Protein AF-A0A529HJ84-F1 (afdb_monomer_lite)

Secondary structure (DSSP, 8-state):
-HHHHHTTT----HHHHHHHHHHHHHHHHHHHHS-TTSBHHHHH-HHHHHH-GGGTT-BHHHHHHHHHHHHHHHHTT----SS-------------HHHHHHHHHHHHHHHHHHTT-

Foldseek 3Di:
DVVLCVVVVHDDDQLLVQVCVLLNSQLSNQLSPDDQAAQSCVRNNDVSCVVPVVSVRHGSVRSSVVSNCVVVVVVVPDDDDDDDDPPPPVPPPDPDVVVVVVVVVVVVVVVVVVVPD

Sequence (117 aa):
GEAYLRARGHQITAGRLYLCHFLGMEGAAQVLAAPGSTQLSAVLGSAVIQANPFLTGKTASYVMDWAERKMGQKVARVATDAGQQTTTTTEIRQTSPEFEKYKQALTALISSVQNTL

pLDDT: mean 80.77, std 20.07, range [38.94, 98.31]

Structure (mmCIF, N/CA/C/O backbone):
data_AF-A0A529HJ84-F1
#
_entry.id   AF-A0A529HJ84-F1
#
loop_
_atom_site.group_PDB
_atom_site.id
_atom_site.type_symbol
_atom_site.label_atom_id
_atom_site.label_alt_id
_atom_site.label_comp_id
_atom_site.label_asym_id
_atom_site.label_entity_id
_atom_site.label_seq_id
_atom_site.pdbx_PDB_ins_code
_atom_site.Cartn_x
_atom_site.Cartn_y
_atom_site.Cartn_z
_atom_site.occupancy
_atom_site.B_iso_or_equiv
_atom_site.auth_seq_id
_atom_site.auth_comp_id
_atom_site.auth_asym_id
_atom_site.auth_atom_id
_atom_site.pdbx_PDB_model_num
ATOM 1 N N . GLY A 1 1 ? 13.039 -2.177 3.001 1.00 87.69 1 GLY A N 1
ATOM 2 C CA . GLY A 1 1 ? 11.977 -1.334 2.422 1.00 87.69 1 GLY A CA 1
ATOM 3 C C . GLY A 1 1 ? 12.484 -0.516 1.254 1.00 87.69 1 GLY A C 1
ATOM 4 O O . GLY A 1 1 ? 12.176 -0.842 0.119 1.00 87.69 1 GLY A O 1
ATOM 5 N N . GLU A 1 2 ? 13.303 0.504 1.506 1.00 95.38 2 GLU A N 1
ATOM 6 C CA . GLU A 1 2 ? 13.761 1.436 0.464 1.00 95.38 2 GLU A CA 1
ATOM 7 C C . GLU A 1 2 ? 14.441 0.764 -0.737 1.00 95.38 2 GLU A C 1
ATOM 9 O O . GLU A 1 2 ? 13.976 0.916 -1.863 1.00 95.38 2 GLU A O 1
ATOM 14 N N . ALA A 1 3 ? 15.498 -0.022 -0.502 1.00 95.88 3 ALA A N 1
ATOM 15 C CA . ALA A 1 3 ? 16.211 -0.721 -1.573 1.00 95.88 3 ALA A CA 1
ATOM 16 C C . ALA A 1 3 ? 15.280 -1.636 -2.392 1.00 95.88 3 ALA A C 1
ATOM 18 O O . ALA A 1 3 ? 15.379 -1.690 -3.613 1.00 95.88 3 ALA A O 1
ATOM 19 N N . TYR A 1 4 ? 14.326 -2.292 -1.723 1.00 96.50 4 TYR A N 1
ATOM 20 C CA . TYR A 1 4 ? 13.340 -3.178 -2.349 1.00 96.50 4 TYR A CA 1
ATOM 21 C C . TYR A 1 4 ? 12.405 -2.438 -3.311 1.00 96.50 4 TYR A C 1
ATOM 23 O O . TYR A 1 4 ? 12.123 -2.931 -4.403 1.00 96.50 4 TYR A O 1
ATOM 31 N N . LEU A 1 5 ? 11.921 -1.264 -2.901 1.00 96.00 5 LEU A N 1
ATOM 32 C CA . LEU A 1 5 ? 11.054 -0.426 -3.726 1.00 96.00 5 LEU A CA 1
ATOM 33 C C . LEU A 1 5 ? 11.835 0.229 -4.870 1.00 96.00 5 LEU A C 1
ATOM 35 O O . LEU A 1 5 ? 11.362 0.233 -6.006 1.00 96.00 5 LEU A O 1
ATOM 39 N N . ARG A 1 6 ? 13.051 0.718 -4.591 1.00 96.69 6 ARG A N 1
ATOM 40 C CA . ARG A 1 6 ? 13.915 1.347 -5.598 1.00 96.69 6 ARG A CA 1
ATOM 41 C C . ARG A 1 6 ? 14.295 0.356 -6.697 1.00 96.69 6 ARG A C 1
ATOM 43 O O . ARG A 1 6 ? 14.233 0.711 -7.868 1.00 96.69 6 ARG A O 1
ATOM 50 N N . ALA A 1 7 ? 14.607 -0.890 -6.338 1.00 96.31 7 ALA A N 1
ATOM 51 C CA . ALA A 1 7 ? 14.916 -1.950 -7.300 1.00 96.31 7 ALA A CA 1
ATOM 52 C C . ALA A 1 7 ? 13.755 -2.268 -8.264 1.00 96.31 7 ALA A C 1
ATOM 54 O O . ALA A 1 7 ? 13.986 -2.809 -9.338 1.00 96.31 7 ALA A O 1
ATOM 55 N N . ARG A 1 8 ? 12.515 -1.913 -7.905 1.00 95.81 8 ARG A N 1
ATOM 56 C CA . ARG A 1 8 ? 11.311 -2.081 -8.739 1.00 95.81 8 ARG A CA 1
ATOM 57 C C . ARG A 1 8 ? 10.898 -0.808 -9.478 1.00 95.81 8 ARG A C 1
ATOM 59 O O . ARG A 1 8 ? 9.813 -0.748 -10.043 1.00 95.81 8 ARG A O 1
ATOM 66 N N . GLY A 1 9 ? 11.738 0.227 -9.455 1.00 95.62 9 GLY A N 1
ATOM 67 C CA . GLY A 1 9 ? 11.466 1.493 -10.136 1.00 95.62 9 GLY A CA 1
ATOM 68 C C . GLY A 1 9 ? 10.428 2.372 -9.437 1.00 95.62 9 GLY A C 1
ATOM 69 O O . GLY A 1 9 ? 9.990 3.376 -10.000 1.00 95.62 9 GLY A O 1
ATOM 70 N N . HIS A 1 10 ? 10.031 2.050 -8.204 1.00 95.62 10 HIS A N 1
ATOM 71 C CA . HIS A 1 10 ? 9.152 2.932 -7.449 1.00 95.62 10 HIS A CA 1
ATOM 72 C C . HIS A 1 10 ? 9.950 4.122 -6.908 1.00 95.62 10 HIS A C 1
ATOM 74 O O . HIS A 1 10 ? 10.990 3.955 -6.270 1.00 95.62 10 HIS A O 1
ATOM 80 N N . GLN A 1 11 ? 9.429 5.337 -7.110 1.00 94.50 11 GLN A N 1
ATOM 81 C CA . GLN A 1 11 ? 9.953 6.527 -6.433 1.00 94.50 11 GLN A CA 1
ATOM 82 C C . GLN A 1 11 ? 9.922 6.313 -4.919 1.00 94.50 11 GLN A C 1
ATOM 84 O O . GLN A 1 11 ? 8.959 5.746 -4.396 1.00 94.50 11 GLN A O 1
ATOM 89 N N . ILE A 1 12 ? 10.957 6.783 -4.232 1.00 95.44 12 ILE A N 1
ATOM 90 C CA . ILE A 1 12 ? 11.066 6.691 -2.781 1.00 95.44 12 ILE A CA 1
ATOM 91 C C . ILE A 1 12 ? 10.576 7.999 -2.175 1.00 95.44 12 ILE A C 1
ATOM 93 O O . ILE A 1 12 ? 11.178 9.049 -2.370 1.00 95.44 12 ILE A O 1
ATOM 97 N N . THR A 1 13 ? 9.491 7.908 -1.418 1.00 96.00 13 THR A N 1
ATOM 98 C CA . THR A 1 13 ? 8.938 8.996 -0.608 1.00 96.00 13 THR A CA 1
ATOM 99 C C . THR A 1 13 ? 8.791 8.508 0.828 1.00 96.00 13 THR A C 1
ATOM 101 O O . THR A 1 13 ? 8.730 7.300 1.084 1.00 96.00 13 THR A O 1
ATOM 104 N N . ALA A 1 14 ? 8.686 9.433 1.782 1.00 95.50 14 ALA A N 1
ATOM 105 C CA . ALA A 1 14 ? 8.414 9.066 3.169 1.00 95.50 14 ALA A CA 1
ATOM 106 C C . ALA A 1 14 ? 7.101 8.269 3.289 1.00 95.50 14 ALA A C 1
ATOM 108 O O . ALA A 1 14 ? 7.063 7.266 4.004 1.00 95.50 14 ALA A O 1
ATOM 109 N N . GLY A 1 15 ? 6.055 8.653 2.543 1.00 96.94 15 GLY A N 1
ATOM 110 C CA . GLY A 1 15 ? 4.784 7.930 2.503 1.00 96.94 15 GLY A CA 1
ATOM 111 C C . GLY A 1 15 ? 4.919 6.510 1.963 1.00 96.94 15 GLY A C 1
ATOM 112 O O . GLY A 1 15 ? 4.389 5.578 2.559 1.00 96.94 15 GLY A O 1
ATOM 113 N N . ARG A 1 16 ? 5.695 6.291 0.899 1.00 96.69 16 ARG A N 1
ATOM 114 C CA . ARG A 1 16 ? 5.914 4.944 0.340 1.00 96.69 16 ARG A CA 1
ATOM 115 C C . ARG A 1 16 ? 6.759 4.055 1.241 1.00 96.69 16 ARG A C 1
ATOM 117 O O . ARG A 1 16 ? 6.503 2.855 1.331 1.00 96.69 16 ARG A O 1
ATOM 124 N N . LEU A 1 17 ? 7.727 4.628 1.953 1.00 97.12 17 LEU A N 1
ATOM 125 C CA . LEU A 1 17 ? 8.460 3.900 2.989 1.00 97.12 17 LEU A CA 1
ATOM 126 C C . LEU A 1 17 ? 7.542 3.522 4.156 1.00 97.12 17 LEU A C 1
ATOM 128 O O . LEU A 1 17 ? 7.610 2.391 4.637 1.00 97.12 17 LEU A O 1
ATOM 132 N N . TYR A 1 18 ? 6.639 4.420 4.556 1.00 97.31 18 TYR A N 1
ATOM 133 C CA . TYR A 1 18 ? 5.613 4.125 5.555 1.00 97.31 18 TYR A CA 1
ATOM 134 C C . TYR A 1 18 ? 4.651 3.031 5.080 1.00 97.31 18 TYR A C 1
ATOM 136 O O . TYR A 1 18 ? 4.379 2.090 5.821 1.00 97.31 18 TYR A O 1
ATOM 144 N N . LEU A 1 19 ? 4.205 3.094 3.824 1.00 97.00 19 LEU A N 1
ATOM 145 C CA . LEU A 1 19 ? 3.363 2.069 3.213 1.00 97.00 19 LEU A CA 1
ATOM 146 C C . LEU A 1 19 ? 4.059 0.700 3.216 1.00 97.00 19 LEU A C 1
ATOM 148 O O . LEU A 1 19 ? 3.443 -0.297 3.575 1.00 97.00 19 LEU A O 1
ATOM 152 N N . CYS A 1 20 ? 5.352 0.659 2.886 1.00 97.25 20 CYS A N 1
ATOM 153 C CA . CYS A 1 20 ? 6.180 -0.547 2.949 1.00 97.25 20 CYS A CA 1
ATOM 154 C C . CYS A 1 20 ? 6.368 -1.082 4.368 1.00 97.25 20 CYS A C 1
ATOM 156 O O . CYS A 1 20 ? 6.475 -2.293 4.550 1.00 97.25 20 CYS A O 1
ATOM 158 N N . HIS A 1 21 ? 6.433 -0.212 5.371 1.00 96.38 21 HIS A N 1
ATOM 159 C CA . HIS A 1 21 ? 6.480 -0.645 6.762 1.00 96.38 21 HIS A CA 1
ATOM 160 C C . HIS A 1 21 ? 5.136 -1.235 7.204 1.00 96.38 21 HIS A C 1
ATOM 162 O O . HIS A 1 21 ? 5.105 -2.250 7.889 1.00 96.38 21 HIS A O 1
ATOM 168 N N . PHE A 1 22 ? 4.036 -0.621 6.766 1.00 96.31 22 PHE A N 1
ATOM 169 C CA . PHE A 1 22 ? 2.683 -0.993 7.160 1.00 96.31 22 PHE A CA 1
ATOM 170 C C . PHE A 1 22 ? 2.179 -2.277 6.478 1.00 96.31 22 PHE A C 1
ATOM 172 O O . PHE A 1 22 ? 1.685 -3.173 7.153 1.00 96.31 22 PHE A O 1
ATOM 179 N N . LEU A 1 23 ? 2.321 -2.386 5.153 1.00 96.12 23 LEU A N 1
ATOM 180 C CA . LEU A 1 23 ? 1.855 -3.537 4.360 1.00 96.12 23 LEU A CA 1
ATOM 181 C C . LEU A 1 23 ? 2.939 -4.600 4.129 1.00 96.12 23 LEU A C 1
ATOM 183 O O . LEU A 1 23 ? 2.695 -5.607 3.465 1.00 96.12 23 LEU A O 1
ATOM 187 N N . GLY A 1 24 ? 4.154 -4.360 4.618 1.00 95.88 24 GLY A N 1
ATOM 188 C CA . GLY A 1 24 ? 5.329 -5.121 4.218 1.00 95.88 24 GLY A CA 1
ATOM 189 C C . GLY A 1 24 ? 5.823 -4.754 2.814 1.00 95.88 24 GLY A C 1
ATOM 190 O O . GLY A 1 24 ? 5.217 -3.979 2.071 1.00 95.88 24 GLY A O 1
ATOM 191 N N . MET A 1 25 ? 6.975 -5.318 2.452 1.00 96.25 25 MET A N 1
ATOM 192 C CA . MET A 1 25 ? 7.647 -5.031 1.180 1.00 96.25 25 MET A CA 1
ATOM 193 C C . MET A 1 25 ? 6.797 -5.426 -0.030 1.00 96.25 25 MET A C 1
ATOM 195 O O . MET A 1 25 ? 6.633 -4.629 -0.951 1.00 96.25 25 MET A O 1
ATOM 199 N N . GLU A 1 26 ? 6.238 -6.635 -0.003 1.00 95.44 26 GLU A N 1
ATOM 200 C CA . GLU A 1 26 ? 5.457 -7.175 -1.114 1.00 95.44 26 GLU A CA 1
ATOM 201 C C . GLU A 1 26 ? 4.106 -6.470 -1.262 1.00 95.44 26 GLU A C 1
ATOM 203 O O . GLU A 1 26 ? 3.782 -5.999 -2.349 1.00 95.44 26 GLU A O 1
ATOM 208 N N . GLY A 1 27 ? 3.366 -6.287 -0.163 1.00 96.38 27 GLY A N 1
ATOM 209 C CA . GLY A 1 27 ? 2.079 -5.591 -0.196 1.00 96.38 27 GLY A CA 1
ATOM 210 C C . GLY A 1 27 ? 2.202 -4.147 -0.688 1.00 96.38 27 GLY A C 1
ATOM 211 O O . GLY A 1 27 ? 1.377 -3.682 -1.473 1.00 96.38 27 GLY A O 1
ATOM 212 N N . ALA A 1 28 ? 3.268 -3.437 -0.307 1.00 97.44 28 ALA A N 1
ATOM 213 C CA . ALA A 1 28 ? 3.512 -2.096 -0.829 1.00 97.44 28 ALA A CA 1
ATOM 214 C C . ALA A 1 28 ? 3.875 -2.093 -2.318 1.00 97.44 28 ALA A C 1
ATOM 216 O O . ALA A 1 28 ? 3.376 -1.239 -3.046 1.00 97.44 28 ALA A O 1
ATOM 217 N N . ALA A 1 29 ? 4.697 -3.035 -2.789 1.00 97.19 29 ALA A N 1
ATOM 218 C CA . ALA A 1 29 ? 5.015 -3.140 -4.213 1.00 97.19 29 ALA A CA 1
ATOM 219 C C . ALA A 1 29 ? 3.768 -3.467 -5.055 1.00 97.19 29 ALA A C 1
ATOM 221 O O . ALA A 1 29 ? 3.546 -2.828 -6.081 1.00 97.19 29 ALA A O 1
ATOM 222 N N . GLN A 1 30 ? 2.914 -4.384 -4.590 1.00 97.25 30 GLN A N 1
ATOM 223 C CA . GLN A 1 30 ? 1.653 -4.732 -5.257 1.00 97.25 30 GLN A CA 1
ATOM 224 C C . GLN A 1 30 ? 0.704 -3.536 -5.350 1.00 97.25 30 GLN A C 1
ATOM 226 O O . GLN A 1 30 ? 0.159 -3.260 -6.416 1.00 97.25 30 GLN A O 1
ATOM 231 N N . VAL A 1 31 ? 0.552 -2.778 -4.260 1.00 97.69 31 VAL A N 1
ATOM 232 C CA . VAL A 1 31 ? -0.250 -1.549 -4.265 1.00 97.69 31 VAL A CA 1
ATOM 233 C C . VAL A 1 31 ? 0.332 -0.525 -5.235 1.00 97.69 31 VAL A C 1
ATOM 235 O O . VAL A 1 31 ? -0.416 0.006 -6.047 1.00 97.69 31 VAL A O 1
ATOM 238 N N . LEU A 1 32 ? 1.646 -0.275 -5.195 1.00 97.56 32 LEU A N 1
ATOM 239 C CA . LEU A 1 32 ? 2.321 0.710 -6.054 1.00 97.56 32 LEU A CA 1
ATOM 240 C C . LEU A 1 32 ? 2.340 0.334 -7.542 1.00 97.56 32 LEU A C 1
ATOM 242 O O . LEU A 1 32 ? 2.484 1.226 -8.377 1.00 97.56 32 LEU A O 1
ATOM 246 N N . ALA A 1 33 ? 2.214 -0.950 -7.874 1.00 96.88 33 ALA A N 1
ATOM 247 C CA . ALA A 1 33 ? 2.126 -1.440 -9.248 1.00 96.88 33 ALA A CA 1
ATOM 248 C C . ALA A 1 33 ? 0.682 -1.503 -9.783 1.00 96.88 33 ALA A C 1
ATOM 250 O O . ALA A 1 33 ? 0.481 -1.556 -10.996 1.00 96.88 33 ALA A O 1
ATOM 251 N N . ALA A 1 34 ? -0.324 -1.512 -8.905 1.00 97.50 34 ALA A N 1
ATOM 252 C CA . ALA A 1 34 ? -1.723 -1.618 -9.300 1.00 97.50 34 ALA A CA 1
ATOM 253 C C . ALA A 1 34 ? -2.262 -0.304 -9.904 1.00 97.50 34 ALA A C 1
ATOM 255 O O . ALA A 1 34 ? -1.876 0.788 -9.471 1.00 97.50 34 ALA A O 1
ATOM 256 N N . PRO A 1 35 ? -3.230 -0.371 -10.842 1.00 97.56 35 PRO A N 1
ATOM 257 C CA . PRO A 1 35 ? -3.989 0.805 -11.253 1.00 97.56 35 PRO A CA 1
ATOM 258 C C . PRO A 1 35 ? -4.628 1.482 -10.038 1.00 97.56 35 PRO A C 1
ATOM 260 O O . PRO A 1 35 ? -5.220 0.805 -9.194 1.00 97.56 35 PRO A O 1
ATOM 263 N N . GLY A 1 36 ? -4.564 2.813 -9.961 1.00 96.25 36 GLY A N 1
ATOM 264 C CA . GLY A 1 36 ? -5.020 3.562 -8.784 1.00 96.25 36 GLY A CA 1
ATOM 265 C C . GLY A 1 36 ? -6.493 3.334 -8.417 1.00 96.25 36 GLY A C 1
ATOM 266 O O . GLY A 1 36 ? -6.840 3.383 -7.240 1.00 96.25 36 GLY A O 1
ATOM 267 N N . SER A 1 37 ? -7.347 3.026 -9.397 1.00 97.56 37 SER A N 1
ATOM 268 C CA . SER A 1 37 ? -8.769 2.705 -9.210 1.00 97.56 37 SER A CA 1
ATOM 269 C C . SER A 1 37 ? -9.035 1.289 -8.682 1.00 97.56 37 SER A C 1
ATOM 271 O O . SER A 1 37 ? -10.163 0.989 -8.297 1.00 97.56 37 SER A O 1
ATOM 273 N N . THR A 1 38 ? -8.024 0.417 -8.638 1.00 97.94 38 THR A N 1
ATOM 274 C CA . THR A 1 38 ? -8.178 -0.976 -8.200 1.00 97.94 38 THR A CA 1
ATOM 275 C C . THR A 1 38 ? -8.548 -1.037 -6.726 1.00 97.94 38 THR A C 1
ATOM 277 O O . THR A 1 38 ? -7.963 -0.341 -5.891 1.00 97.94 38 THR A O 1
ATOM 280 N N . GLN A 1 39 ? -9.502 -1.900 -6.389 1.00 97.69 39 GLN A N 1
ATOM 281 C CA . GLN A 1 39 ? -9.916 -2.123 -5.011 1.00 97.69 39 GLN A CA 1
ATOM 282 C C . GLN A 1 39 ? -8.807 -2.824 -4.214 1.00 97.69 39 GLN A C 1
ATOM 284 O O . GLN A 1 39 ? -8.266 -3.833 -4.662 1.00 97.69 39 GLN A O 1
ATOM 289 N N . LEU A 1 40 ? -8.505 -2.354 -3.000 1.00 97.06 40 LEU A N 1
ATOM 290 C CA . LEU A 1 40 ? -7.444 -2.954 -2.179 1.00 97.06 40 LEU A CA 1
ATOM 291 C C . LEU A 1 40 ? -7.698 -4.412 -1.816 1.00 97.06 40 LEU A C 1
ATOM 293 O O . LEU A 1 40 ? -6.743 -5.170 -1.697 1.00 97.06 40 LEU A O 1
ATOM 297 N N . SER A 1 41 ? -8.959 -4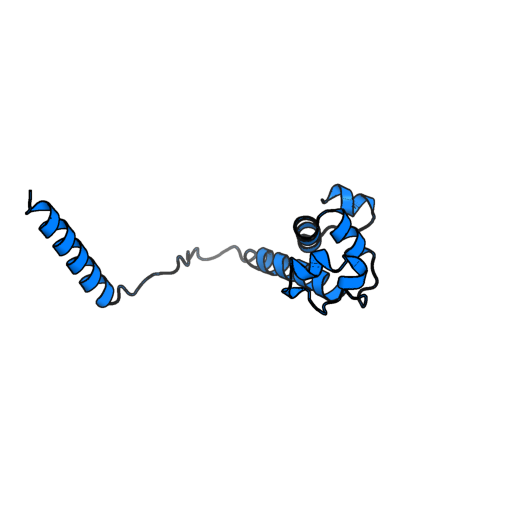.824 -1.682 1.00 96.31 41 SER A N 1
ATOM 298 C CA . SER A 1 41 ? -9.306 -6.231 -1.462 1.00 96.31 41 SER A CA 1
ATOM 299 C C . SER A 1 41 ?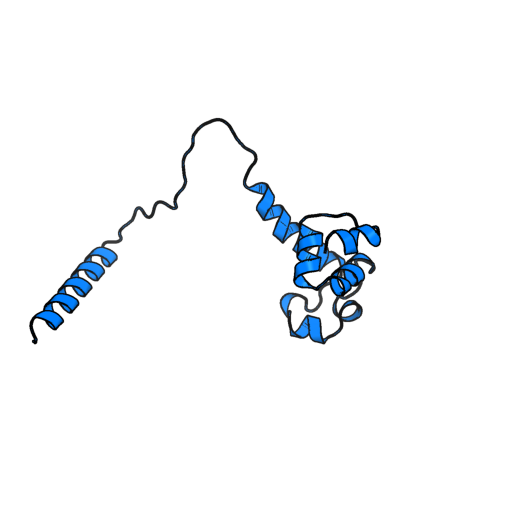 -8.857 -7.131 -2.614 1.00 96.31 41 SER A C 1
ATOM 301 O O . SER A 1 41 ? -8.481 -8.271 -2.365 1.00 96.31 41 SER A O 1
ATOM 303 N N . ALA A 1 42 ? -8.858 -6.622 -3.849 1.00 95.75 42 ALA A N 1
ATOM 304 C CA . ALA A 1 42 ? -8.390 -7.351 -5.024 1.00 95.75 42 ALA A CA 1
ATOM 305 C C . ALA A 1 42 ? -6.855 -7.388 -5.122 1.00 95.75 42 ALA A C 1
ATOM 307 O O . ALA A 1 42 ? -6.311 -8.316 -5.707 1.00 95.75 42 ALA A O 1
ATOM 308 N N . VAL A 1 43 ? -6.163 -6.402 -4.540 1.00 96.62 43 VAL A N 1
ATOM 309 C CA . VAL A 1 43 ? -4.691 -6.327 -4.547 1.00 96.62 43 VAL A CA 1
ATOM 310 C C . VAL A 1 43 ? -4.078 -7.141 -3.406 1.00 96.62 43 VAL A C 1
ATOM 312 O O . VAL A 1 43 ? -3.152 -7.906 -3.628 1.00 96.62 43 VAL A O 1
ATOM 315 N N . LEU A 1 44 ? -4.586 -6.973 -2.182 1.00 95.38 44 LEU A N 1
ATOM 316 C CA . LEU A 1 44 ? -3.967 -7.483 -0.949 1.00 95.38 44 LEU A CA 1
ATOM 317 C C . LEU A 1 44 ? -4.694 -8.698 -0.354 1.00 95.38 44 LEU A C 1
ATOM 319 O O . LEU A 1 44 ? -4.202 -9.321 0.586 1.00 95.38 44 LEU A O 1
ATOM 323 N N . GLY A 1 45 ? -5.881 -9.020 -0.869 1.00 93.75 45 GLY A N 1
ATOM 324 C CA . GLY A 1 45 ? -6.734 -10.078 -0.340 1.00 93.75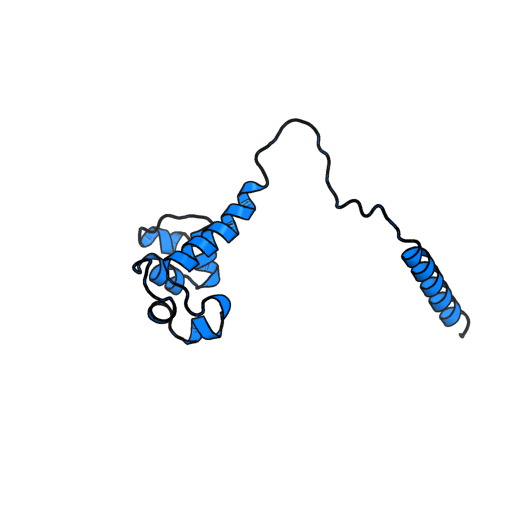 45 GLY A CA 1
ATOM 325 C C . GLY A 1 45 ? -7.542 -9.667 0.895 1.00 93.75 45 GLY A C 1
ATOM 326 O O . GLY A 1 45 ? -7.322 -8.634 1.531 1.00 93.75 45 GLY A O 1
ATOM 327 N N . SER A 1 46 ? -8.519 -10.504 1.248 1.00 91.19 46 SER A N 1
ATOM 328 C CA . SER A 1 46 ? -9.475 -10.233 2.329 1.00 91.19 46 SER A CA 1
ATOM 329 C C . SER A 1 46 ? -8.832 -10.201 3.717 1.00 91.19 46 SER A C 1
ATOM 331 O O . SER A 1 46 ? -9.245 -9.390 4.541 1.00 91.19 46 SER A O 1
ATOM 333 N N . ALA A 1 47 ? -7.801 -11.011 3.974 1.00 93.19 47 ALA A N 1
ATOM 334 C CA . ALA A 1 47 ? -7.131 -11.076 5.276 1.00 93.19 47 ALA A CA 1
ATOM 335 C C . ALA A 1 47 ? -6.539 -9.720 5.699 1.00 93.19 47 ALA A C 1
ATOM 337 O O . ALA A 1 47 ? -6.727 -9.284 6.835 1.00 93.19 47 ALA A O 1
ATOM 338 N N . VAL A 1 48 ? -5.895 -9.009 4.768 1.00 94.06 48 VAL A N 1
ATOM 339 C CA . VAL A 1 48 ? -5.322 -7.681 5.037 1.00 94.06 48 VAL A CA 1
ATOM 340 C C . VAL A 1 48 ? -6.419 -6.654 5.307 1.00 94.06 48 VAL A C 1
ATOM 342 O O . VAL A 1 48 ? -6.257 -5.805 6.181 1.00 94.06 48 VAL A O 1
ATOM 345 N N . ILE A 1 49 ? -7.552 -6.746 4.608 1.00 95.81 49 ILE A N 1
ATOM 346 C CA . ILE A 1 49 ? -8.697 -5.856 4.835 1.00 95.81 49 ILE A CA 1
ATOM 347 C C . ILE A 1 49 ? -9.348 -6.124 6.195 1.00 95.81 49 ILE A C 1
ATOM 349 O O . ILE A 1 49 ? -9.678 -5.176 6.900 1.00 95.81 49 ILE A O 1
ATOM 353 N N . GLN A 1 50 ? -9.482 -7.389 6.600 1.00 94.62 50 GLN A N 1
ATOM 354 C CA . GLN A 1 50 ? -10.023 -7.748 7.916 1.00 94.62 50 GLN A CA 1
ATOM 355 C C . GLN A 1 50 ? -9.117 -7.274 9.057 1.00 94.62 50 GLN A C 1
ATOM 357 O O . GLN A 1 50 ? -9.606 -6.730 10.043 1.00 94.62 50 GLN A O 1
ATOM 362 N N . ALA A 1 51 ? -7.797 -7.409 8.901 1.00 95.75 51 ALA A N 1
ATOM 363 C CA . ALA A 1 51 ? -6.833 -6.885 9.868 1.00 95.75 51 ALA A CA 1
ATOM 364 C C . ALA A 1 51 ? -6.827 -5.346 9.927 1.00 95.75 51 ALA A C 1
ATOM 366 O O . ALA A 1 51 ? -6.452 -4.764 10.943 1.00 95.75 51 ALA A O 1
ATOM 367 N N . ASN A 1 52 ? -7.259 -4.679 8.851 1.00 95.25 52 ASN A N 1
ATOM 368 C CA . ASN A 1 52 ? -7.224 -3.227 8.711 1.00 95.25 52 ASN A CA 1
ATOM 369 C C . ASN A 1 52 ? -8.572 -2.683 8.205 1.00 95.25 52 ASN A C 1
ATOM 371 O O . ASN A 1 52 ? -8.655 -2.211 7.065 1.00 95.25 52 ASN A O 1
ATOM 375 N N . PRO A 1 53 ? -9.636 -2.677 9.033 1.00 95.44 53 PRO A N 1
ATOM 376 C CA . PRO A 1 53 ? -10.991 -2.361 8.570 1.00 95.44 53 PRO A CA 1
ATOM 377 C C . PRO A 1 53 ? -11.145 -0.966 7.952 1.00 95.44 53 PRO A C 1
ATOM 379 O O . PRO A 1 53 ? -12.026 -0.750 7.122 1.00 95.44 53 PRO A O 1
ATOM 382 N N . PHE A 1 54 ? -10.264 -0.019 8.287 1.00 95.56 54 PHE A N 1
ATOM 383 C CA . PHE A 1 54 ? -10.248 1.321 7.689 1.00 95.56 54 PHE A CA 1
ATOM 384 C C . PHE A 1 54 ? -9.905 1.330 6.183 1.00 95.56 54 PHE A C 1
ATOM 386 O O . PHE A 1 54 ? -10.136 2.336 5.507 1.00 95.56 54 PHE A O 1
ATOM 393 N N . LEU A 1 55 ? -9.373 0.223 5.653 1.00 96.19 55 LEU A N 1
ATOM 394 C CA . LEU A 1 55 ? -9.118 0.010 4.225 1.00 96.19 55 LEU A CA 1
ATOM 395 C C . LEU A 1 55 ? -10.331 -0.568 3.477 1.00 96.19 55 LEU A C 1
ATOM 397 O O . LEU A 1 55 ? -10.285 -0.717 2.254 1.00 96.19 55 LEU A O 1
ATOM 401 N N . THR A 1 56 ? -11.427 -0.875 4.176 1.00 96.56 56 THR A N 1
ATOM 402 C CA . THR A 1 56 ? -12.635 -1.439 3.561 1.00 96.56 56 THR A CA 1
ATOM 403 C C . THR A 1 56 ? -13.203 -0.494 2.504 1.00 96.56 56 THR A C 1
ATOM 405 O O . THR A 1 56 ? -13.420 0.697 2.749 1.00 96.56 56 THR A O 1
ATOM 408 N N . GLY A 1 57 ? -13.418 -1.029 1.299 1.00 95.56 57 GLY A N 1
ATOM 409 C CA . GLY A 1 57 ? -13.928 -0.268 0.156 1.00 95.56 57 GLY A CA 1
ATOM 410 C C . GLY A 1 57 ? -12.964 0.800 -0.375 1.00 95.56 57 GLY A C 1
ATOM 411 O O . GLY A 1 57 ? -13.384 1.666 -1.138 1.00 95.56 57 GLY A O 1
ATOM 412 N N . LYS A 1 58 ? -11.678 0.775 0.005 1.00 97.88 58 LYS A N 1
ATOM 413 C CA . LYS A 1 58 ? -10.676 1.748 -0.462 1.00 97.88 58 LYS A CA 1
ATOM 414 C C . LYS A 1 58 ? -9.857 1.239 -1.641 1.00 97.88 58 LYS A C 1
ATOM 416 O O . LYS A 1 58 ? -9.662 0.033 -1.807 1.00 97.88 58 LYS A O 1
ATOM 421 N N . THR A 1 59 ? -9.396 2.167 -2.468 1.00 98.31 59 THR A N 1
ATOM 422 C CA . THR A 1 59 ? -8.615 1.886 -3.675 1.00 98.31 59 THR A CA 1
ATOM 423 C C . THR A 1 59 ? -7.110 1.974 -3.419 1.00 98.31 59 THR A C 1
ATOM 425 O O . THR A 1 59 ? -6.667 2.480 -2.381 1.00 98.31 59 THR A O 1
ATOM 428 N N . ALA A 1 60 ? -6.316 1.502 -4.380 1.00 98.00 60 ALA A N 1
ATOM 429 C CA . ALA A 1 60 ? -4.863 1.631 -4.356 1.00 98.00 60 ALA A CA 1
ATOM 430 C C . ALA A 1 60 ? -4.416 3.104 -4.266 1.00 98.00 60 ALA A C 1
ATOM 432 O O . ALA A 1 60 ? -3.572 3.430 -3.434 1.00 98.00 60 ALA A O 1
ATOM 433 N N . SER A 1 61 ? -5.036 4.015 -5.028 1.00 97.88 61 SER A N 1
ATOM 434 C CA . SER A 1 61 ? -4.733 5.453 -4.939 1.00 97.88 61 SER A CA 1
ATOM 435 C C . SER A 1 61 ? -5.010 6.014 -3.544 1.00 97.88 61 SER A C 1
ATOM 437 O O . SER A 1 61 ? -4.157 6.682 -2.964 1.00 97.88 61 SER A O 1
ATOM 439 N N . TYR A 1 62 ? -6.152 5.658 -2.947 1.00 97.75 62 TYR A N 1
ATOM 440 C CA . TYR A 1 62 ? -6.522 6.135 -1.617 1.00 97.75 62 TYR A CA 1
ATOM 441 C C . TYR A 1 62 ? -5.473 5.785 -0.556 1.00 97.75 62 TYR A C 1
ATOM 443 O O . TYR A 1 62 ? -5.146 6.628 0.282 1.00 97.75 62 TYR A O 1
ATOM 451 N N . VAL A 1 63 ? -4.960 4.547 -0.549 1.00 97.44 63 VAL A N 1
ATOM 452 C CA . VAL A 1 63 ? -3.986 4.138 0.476 1.00 97.44 63 VAL A CA 1
ATOM 453 C C . VAL A 1 63 ? -2.612 4.760 0.237 1.00 97.44 63 VAL A C 1
ATOM 455 O O . VAL A 1 63 ? -1.936 5.091 1.211 1.00 97.44 63 VAL A O 1
ATOM 458 N N . MET A 1 64 ? -2.222 4.984 -1.023 1.00 96.88 64 MET A N 1
ATOM 459 C CA . MET A 1 64 ? -1.013 5.748 -1.340 1.00 96.88 64 MET A CA 1
ATOM 460 C C . MET A 1 64 ? -1.133 7.170 -0.788 1.00 96.88 64 MET A C 1
ATOM 462 O O . MET A 1 64 ? -0.302 7.578 0.019 1.00 96.88 64 MET A O 1
ATOM 466 N N . ASP A 1 65 ? -2.216 7.879 -1.109 1.00 96.94 65 ASP A N 1
ATOM 467 C CA . ASP A 1 65 ? -2.449 9.253 -0.644 1.00 96.94 65 ASP A CA 1
ATOM 468 C C . ASP A 1 65 ? -2.594 9.336 0.879 1.00 96.94 65 ASP A C 1
ATOM 470 O O . ASP A 1 65 ? -2.195 10.309 1.522 1.00 96.94 65 ASP A O 1
ATOM 474 N N . TRP A 1 66 ? -3.193 8.320 1.498 1.00 96.25 66 TRP A N 1
ATOM 475 C CA . TRP A 1 66 ? -3.244 8.196 2.950 1.00 96.25 66 TRP A CA 1
ATOM 476 C C . TRP A 1 66 ? -1.842 8.082 3.550 1.00 96.25 66 TRP A C 1
ATOM 478 O O . TRP A 1 66 ? -1.537 8.816 4.491 1.00 96.25 66 TRP A O 1
ATOM 488 N N . ALA A 1 67 ? -0.985 7.223 2.998 1.00 96.56 67 ALA A N 1
ATOM 489 C CA . ALA A 1 67 ? 0.382 7.052 3.473 1.00 96.56 67 ALA A CA 1
ATOM 490 C C . ALA A 1 67 ? 1.219 8.325 3.260 1.00 96.56 67 ALA A C 1
ATOM 492 O O . ALA A 1 67 ? 1.928 8.755 4.175 1.00 96.56 67 ALA A O 1
ATOM 493 N N . GLU A 1 68 ? 1.073 8.984 2.107 1.00 95.56 68 GLU A N 1
ATOM 494 C CA . GLU A 1 68 ? 1.720 10.272 1.843 1.00 95.56 68 GLU A CA 1
ATOM 495 C C . GLU A 1 68 ? 1.261 11.341 2.832 1.00 95.56 68 GLU A C 1
ATOM 497 O O . GLU A 1 68 ? 2.097 12.022 3.414 1.00 95.56 68 GLU A O 1
ATOM 502 N N . ARG A 1 69 ? -0.037 11.449 3.140 1.00 94.31 69 ARG A N 1
ATOM 503 C C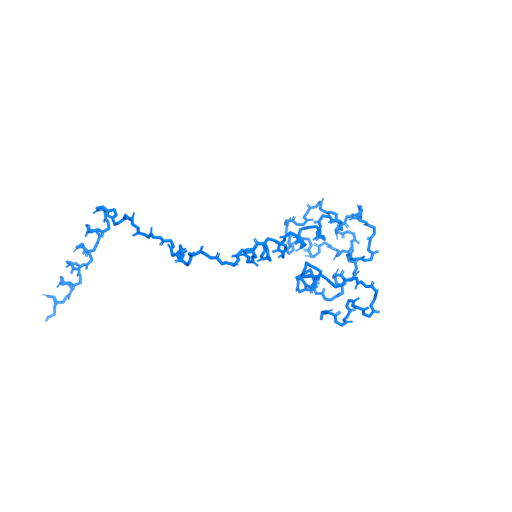A . ARG A 1 69 ? -0.521 12.402 4.156 1.00 94.31 69 ARG A CA 1
ATOM 504 C C . ARG A 1 69 ? -0.005 12.084 5.557 1.00 94.31 69 ARG A C 1
ATOM 506 O O . ARG A 1 69 ? 0.372 13.006 6.282 1.00 94.31 69 ARG A O 1
ATOM 513 N N . LYS A 1 70 ? 0.043 10.804 5.946 1.00 91.75 70 LYS A N 1
ATOM 514 C CA . LYS A 1 70 ? 0.569 10.378 7.257 1.00 91.75 70 LYS A CA 1
ATOM 515 C C . LYS A 1 70 ? 2.003 10.853 7.482 1.00 91.75 70 LYS A C 1
ATOM 517 O O . LYS A 1 70 ? 2.354 11.184 8.615 1.00 91.75 70 LYS A O 1
ATOM 522 N N . MET A 1 71 ? 2.797 10.918 6.416 1.00 90.88 71 MET A N 1
ATOM 523 C CA . MET A 1 71 ? 4.194 11.336 6.487 1.00 90.88 71 MET A CA 1
ATOM 524 C C 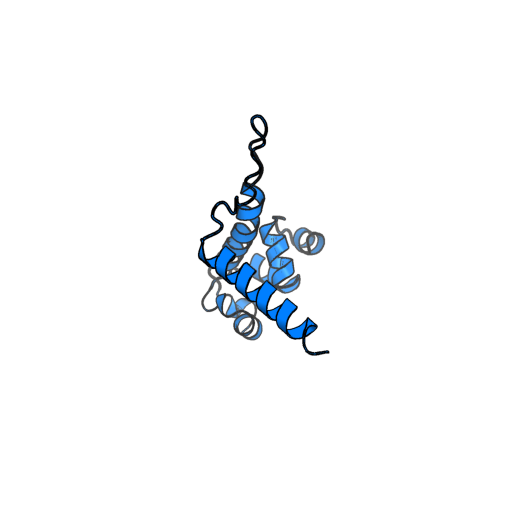. MET A 1 71 ? 4.396 12.814 6.141 1.00 90.88 71 MET A C 1
ATOM 526 O O . MET A 1 71 ? 5.181 13.480 6.808 1.00 90.88 71 MET A O 1
ATOM 530 N N . GLY A 1 72 ? 3.628 13.368 5.205 1.00 77.06 72 GLY A N 1
ATOM 531 C CA . GLY A 1 72 ? 3.646 14.778 4.813 1.00 77.06 72 GLY A CA 1
ATOM 532 C C . GLY A 1 72 ? 3.230 15.725 5.942 1.00 77.06 72 GLY A C 1
ATOM 533 O O . GLY A 1 72 ? 3.825 16.784 6.118 1.00 77.06 72 GLY A O 1
ATOM 534 N N . GLN A 1 73 ? 2.287 15.316 6.798 1.00 63.28 73 GLN A N 1
ATOM 535 C CA . GLN A 1 73 ? 1.915 16.110 7.978 1.00 63.28 73 GLN A CA 1
ATOM 536 C C . GLN A 1 73 ? 2.966 16.097 9.100 1.00 63.28 73 GLN A C 1
ATOM 538 O O . GLN A 1 73 ? 2.891 16.921 10.016 1.00 63.28 73 GLN A O 1
ATOM 543 N N . LYS A 1 74 ? 3.941 15.178 9.051 1.00 55.41 74 LYS A N 1
ATOM 544 C CA . LYS A 1 74 ? 5.069 15.158 9.993 1.00 55.41 74 LYS A CA 1
ATOM 545 C C . LYS A 1 74 ? 6.226 16.049 9.533 1.00 55.41 74 LYS A C 1
ATOM 547 O O . LYS A 1 74 ? 6.857 16.654 10.391 1.00 55.41 74 LYS A O 1
ATOM 552 N N . VAL A 1 75 ? 6.471 16.185 8.224 1.00 50.16 75 VAL A N 1
ATOM 553 C CA . VAL A 1 75 ? 7.528 17.075 7.694 1.00 50.16 75 VAL A CA 1
ATOM 554 C C . VAL A 1 75 ? 7.123 18.551 7.625 1.00 50.16 75 VAL A C 1
ATOM 556 O O . VAL A 1 75 ? 7.989 19.410 7.725 1.00 50.16 75 VAL A O 1
ATOM 559 N N . ALA A 1 76 ? 5.829 18.883 7.580 1.00 49.03 76 ALA A N 1
ATOM 560 C CA . ALA A 1 76 ? 5.365 20.278 7.595 1.00 49.03 76 ALA A CA 1
ATOM 561 C C . ALA A 1 76 ? 5.432 20.978 8.975 1.00 49.03 76 ALA A C 1
ATOM 563 O O . ALA A 1 76 ? 4.802 22.014 9.162 1.00 49.03 76 ALA A O 1
ATOM 564 N N . ARG A 1 77 ? 6.155 20.427 9.963 1.00 51.56 77 ARG A N 1
ATOM 565 C CA . ARG A 1 77 ? 6.272 21.032 11.306 1.00 51.56 77 ARG A CA 1
ATOM 566 C C . ARG A 1 77 ? 7.608 21.712 11.595 1.00 51.56 77 ARG A C 1
ATOM 568 O O . ARG A 1 77 ? 7.749 22.249 12.684 1.00 51.56 77 ARG A O 1
ATOM 575 N N . VAL A 1 78 ? 8.569 21.726 10.669 1.00 50.69 78 VAL A N 1
ATOM 576 C CA . VAL A 1 78 ? 9.846 22.426 10.889 1.00 50.69 78 VAL A CA 1
ATOM 577 C C . VAL A 1 78 ? 10.382 22.990 9.571 1.00 50.69 78 VAL A C 1
ATOM 579 O O . VAL A 1 78 ? 11.147 22.332 8.875 1.00 50.69 78 VAL A O 1
ATOM 582 N N . ALA A 1 79 ? 9.949 24.201 9.218 1.00 46.34 79 ALA A N 1
ATOM 583 C CA . ALA A 1 79 ? 10.665 25.099 8.306 1.00 46.34 79 ALA A CA 1
ATOM 584 C C . ALA A 1 79 ? 10.171 26.547 8.486 1.00 46.34 79 ALA A C 1
ATOM 586 O O . ALA A 1 79 ? 9.674 27.174 7.555 1.00 46.34 79 ALA A O 1
ATOM 587 N N . THR A 1 80 ? 10.322 27.069 9.702 1.00 38.94 80 THR A N 1
ATOM 588 C CA . THR A 1 80 ? 10.489 28.506 9.939 1.00 38.94 80 THR A CA 1
ATOM 589 C C . THR A 1 80 ? 11.526 28.615 11.044 1.00 38.94 80 THR A C 1
ATOM 591 O O . THR A 1 80 ? 11.228 28.300 12.192 1.00 38.94 80 THR A O 1
ATOM 594 N N . ASP A 1 81 ? 12.757 28.969 10.693 1.00 43.84 81 ASP A N 1
ATOM 595 C CA . ASP A 1 81 ? 13.827 29.183 11.663 1.00 43.84 81 ASP A CA 1
ATOM 596 C C . ASP A 1 81 ? 14.358 30.608 11.479 1.00 43.84 81 ASP A C 1
ATOM 598 O O . ASP A 1 81 ? 14.850 30.938 10.400 1.00 43.84 81 ASP A O 1
ATOM 602 N N . ALA A 1 82 ? 14.145 31.437 12.511 1.00 47.38 82 ALA A N 1
ATOM 603 C CA . ALA A 1 82 ? 14.906 32.627 12.928 1.00 47.38 82 ALA A CA 1
ATOM 604 C C . ALA A 1 82 ? 13.989 33.721 13.520 1.00 47.38 82 ALA A C 1
ATOM 606 O O . ALA A 1 82 ? 13.639 34.696 12.858 1.00 47.38 82 ALA A O 1
ATOM 607 N N . GLY A 1 83 ? 13.647 33.577 14.805 1.00 44.69 83 GLY A N 1
ATOM 608 C CA . GLY A 1 83 ? 13.083 34.655 15.622 1.00 44.69 83 GLY A CA 1
ATOM 609 C C . GLY A 1 83 ? 12.060 34.157 16.637 1.00 44.69 83 GLY A C 1
ATOM 610 O O . GLY A 1 83 ? 10.921 33.908 16.278 1.00 44.69 83 GLY A O 1
ATOM 611 N N . GLN A 1 84 ? 12.482 34.064 17.901 1.00 41.53 84 GLN A N 1
ATOM 612 C CA . GLN A 1 84 ? 11.717 33.630 19.081 1.00 41.53 84 GLN A CA 1
ATOM 613 C C . GLN A 1 84 ? 11.463 32.123 19.203 1.00 41.53 84 GLN A C 1
ATOM 615 O O . GLN A 1 84 ? 10.452 31.563 18.795 1.00 41.53 84 GLN A O 1
ATOM 620 N N . GLN A 1 85 ? 12.386 31.490 19.928 1.00 49.5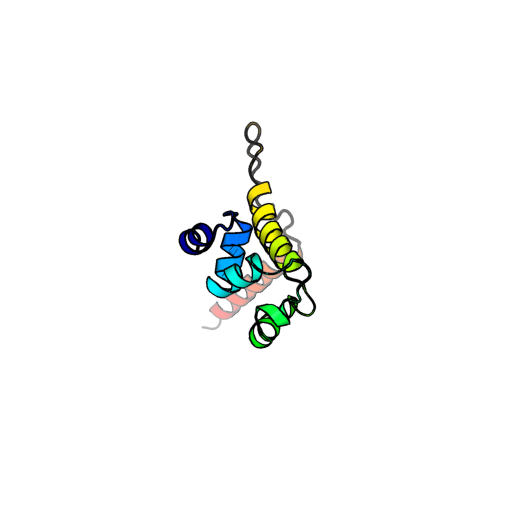6 85 GLN A N 1
ATOM 621 C CA . GLN A 1 85 ? 12.079 30.347 20.775 1.00 49.56 85 GLN A CA 1
ATOM 622 C C . GLN A 1 85 ? 10.986 30.748 21.777 1.00 49.56 85 GLN A C 1
ATOM 624 O O . GLN A 1 85 ? 11.264 31.255 22.860 1.00 49.56 85 GLN A O 1
ATOM 629 N N . THR A 1 86 ? 9.732 30.499 21.431 1.00 40.59 86 THR A N 1
ATOM 630 C CA . THR A 1 86 ? 8.694 30.203 22.413 1.00 40.59 86 THR A CA 1
ATOM 631 C C . THR A 1 86 ? 8.415 28.718 22.301 1.00 40.59 86 THR A C 1
ATOM 633 O O . THR A 1 86 ? 7.660 28.247 21.457 1.00 40.59 86 THR A O 1
ATOM 636 N N . THR A 1 87 ? 9.069 27.949 23.166 1.00 41.53 87 THR A N 1
ATOM 637 C CA . THR A 1 87 ? 8.616 26.614 23.541 1.00 41.53 87 THR A CA 1
ATOM 638 C C . THR A 1 87 ? 7.160 26.708 23.985 1.00 41.53 87 THR A C 1
ATOM 640 O O . THR A 1 87 ? 6.883 27.017 25.142 1.00 41.53 87 THR A O 1
ATOM 643 N N . THR A 1 88 ? 6.214 26.407 23.098 1.00 47.38 88 THR A N 1
ATOM 644 C CA . THR A 1 88 ? 4.875 25.987 23.512 1.00 47.38 88 THR A CA 1
ATOM 645 C C . THR A 1 88 ? 4.978 24.537 23.983 1.00 47.38 88 THR A C 1
ATOM 647 O O . THR A 1 88 ? 4.458 23.604 23.378 1.00 47.38 88 THR A O 1
ATOM 650 N N . THR A 1 89 ? 5.680 24.352 25.106 1.00 47.72 89 THR A N 1
ATOM 651 C CA . THR A 1 89 ? 5.176 23.477 26.161 1.00 47.72 89 THR A CA 1
ATOM 652 C C . THR A 1 89 ? 3.707 23.834 26.292 1.00 47.72 89 THR A C 1
ATOM 654 O O . THR A 1 89 ? 3.403 25.012 26.470 1.00 47.72 89 THR A O 1
ATOM 657 N N . THR A 1 90 ? 2.805 22.869 26.126 1.00 52.28 90 THR A N 1
ATOM 658 C CA . THR A 1 90 ? 1.407 23.034 26.517 1.00 52.28 90 THR A CA 1
ATOM 659 C C . THR A 1 90 ? 1.425 23.553 27.943 1.00 52.28 90 THR A C 1
ATOM 661 O O . THR A 1 90 ? 1.706 22.815 28.886 1.00 52.28 90 THR A O 1
ATOM 664 N N . GLU A 1 91 ? 1.259 24.861 28.076 1.00 49.81 91 GLU A N 1
ATOM 665 C CA . GLU A 1 91 ? 1.250 25.546 29.340 1.00 49.81 91 GLU A CA 1
ATOM 666 C C . GLU A 1 91 ? -0.033 25.069 30.003 1.00 49.81 91 GLU A C 1
ATOM 668 O O . GLU A 1 91 ? -1.131 25.513 29.676 1.00 49.81 91 GLU A O 1
ATOM 673 N N . ILE A 1 92 ? 0.095 24.094 30.902 1.00 56.84 92 ILE A N 1
ATOM 674 C CA . ILE A 1 92 ? -0.958 23.732 31.844 1.00 56.84 92 ILE A CA 1
ATOM 675 C C . ILE A 1 92 ? -1.045 24.898 32.842 1.00 56.84 92 ILE A C 1
ATOM 677 O O . ILE A 1 92 ? -0.738 24.769 34.022 1.00 56.84 92 ILE A O 1
ATOM 681 N N . ARG A 1 93 ? -1.420 26.085 32.358 1.00 56.00 93 ARG A N 1
ATOM 682 C CA . ARG A 1 93 ? -1.934 27.175 33.176 1.00 56.00 93 ARG A CA 1
ATOM 683 C C . ARG A 1 93 ? -3.436 27.031 33.200 1.00 56.00 93 ARG A C 1
ATOM 685 O O . ARG A 1 93 ? -4.163 27.695 32.481 1.00 56.00 93 ARG A O 1
ATOM 692 N N . GLN A 1 94 ? -3.863 26.115 34.047 1.00 52.34 94 GLN A N 1
ATOM 693 C CA . GLN A 1 94 ? -4.984 26.305 34.950 1.00 52.34 94 GLN A CA 1
ATOM 694 C C . GLN A 1 94 ? -4.952 25.080 35.854 1.00 52.34 94 GLN A C 1
ATOM 696 O O . GLN A 1 94 ? -5.518 24.035 35.541 1.00 52.34 94 GLN A O 1
ATOM 701 N N . THR A 1 95 ? -4.256 25.182 36.988 1.00 54.50 95 THR A N 1
ATOM 702 C CA . THR A 1 95 ? -4.634 24.367 38.141 1.00 54.50 95 THR A CA 1
ATOM 703 C C . THR A 1 95 ? -6.061 24.773 38.473 1.00 54.50 95 THR A C 1
ATOM 705 O O . THR A 1 95 ? -6.304 25.778 39.136 1.00 54.50 95 THR A O 1
ATOM 708 N N . SER A 1 96 ? -7.013 24.042 37.896 1.00 58.47 96 SER A N 1
ATOM 709 C CA . SER A 1 96 ? -8.413 24.130 38.272 1.00 58.47 96 SER A CA 1
ATOM 710 C C . SER A 1 96 ? -8.493 23.945 39.793 1.00 58.47 96 SER A C 1
ATOM 712 O O . SER A 1 96 ? -7.789 23.073 40.314 1.00 58.47 96 SER A O 1
ATOM 714 N N . PRO A 1 97 ? -9.318 24.717 40.520 1.00 59.94 97 PRO A N 1
ATOM 715 C CA . PRO A 1 97 ? -9.480 24.570 41.970 1.00 59.94 97 PRO A CA 1
ATOM 716 C C . PRO A 1 97 ? -9.875 23.144 42.396 1.00 59.94 97 PRO A C 1
ATOM 718 O O . PRO A 1 97 ? -9.666 22.751 43.543 1.00 59.94 97 PRO A O 1
ATOM 721 N N . GLU A 1 98 ? -10.389 22.322 41.475 1.00 60.09 98 GLU A N 1
ATOM 722 C CA . GLU A 1 98 ? -10.608 20.894 41.722 1.00 60.09 98 GLU A CA 1
ATOM 723 C C . GLU A 1 98 ? -9.314 20.103 41.951 1.00 60.09 98 GLU A C 1
ATOM 725 O O . GLU A 1 98 ? -9.286 19.190 42.774 1.00 60.09 98 GLU A O 1
ATOM 730 N N . PHE A 1 99 ? -8.219 20.465 41.283 1.00 59.84 99 PHE A N 1
ATOM 731 C CA . PHE A 1 99 ? -6.945 19.762 41.410 1.00 59.84 99 PHE A CA 1
ATOM 732 C C . PHE A 1 99 ? -6.271 20.018 42.766 1.00 59.84 99 PHE A C 1
ATOM 734 O O . PHE A 1 99 ? -5.613 19.130 43.307 1.00 59.84 99 PHE A O 1
ATOM 741 N N . GLU A 1 100 ? -6.468 21.201 43.357 1.00 63.56 100 GLU A N 1
ATOM 742 C CA . GLU A 1 100 ? -6.019 21.493 44.725 1.00 63.56 100 GLU A CA 1
ATOM 743 C C . GLU A 1 100 ? -6.811 20.697 45.759 1.00 63.56 100 GLU A C 1
ATOM 745 O O . GLU A 1 100 ? -6.211 20.083 46.643 1.00 63.56 100 GLU A O 1
ATOM 750 N N . LYS A 1 101 ? -8.139 20.624 45.605 1.00 68.50 101 LYS A N 1
ATOM 751 C CA . LYS A 1 101 ? -8.982 19.772 46.456 1.00 68.50 101 LYS A CA 1
ATOM 752 C C . LYS A 1 101 ? -8.579 18.303 46.344 1.00 68.50 101 LYS A C 1
ATOM 754 O O . LYS A 1 101 ? -8.477 17.616 47.356 1.00 68.50 101 LYS A O 1
ATOM 759 N N . TYR A 1 102 ? -8.281 17.842 45.131 1.00 68.25 102 TYR A N 1
ATOM 760 C CA . TYR A 1 102 ? -7.826 16.476 44.889 1.00 68.25 102 TYR A CA 1
ATOM 761 C C . TYR A 1 102 ? -6.459 16.191 45.531 1.00 68.25 102 TYR A C 1
ATOM 763 O O . TYR A 1 102 ? -6.291 15.164 46.189 1.00 68.25 102 TYR A O 1
ATOM 771 N N . LYS A 1 103 ? -5.496 17.120 45.425 1.00 70.00 103 LYS A N 1
ATOM 772 C CA . LYS A 1 103 ? -4.201 17.009 46.119 1.00 70.00 103 LYS A CA 1
ATOM 773 C C . LYS A 1 103 ? -4.362 16.963 47.638 1.00 70.00 103 LYS A C 1
ATOM 775 O O . LYS A 1 103 ? -3.724 16.136 48.280 1.00 70.00 103 LYS A O 1
ATOM 780 N N . GLN A 1 104 ? -5.214 17.812 48.212 1.00 67.81 104 GLN A N 1
ATOM 781 C CA . GLN A 1 104 ? -5.457 17.827 49.658 1.00 67.81 104 GLN A CA 1
ATOM 782 C C . GLN A 1 104 ? -6.123 16.531 50.143 1.00 67.81 104 GLN A C 1
ATOM 784 O O . GLN A 1 104 ? -5.715 15.989 51.169 1.00 67.81 104 GLN A O 1
ATOM 789 N N . ALA A 1 105 ? -7.081 15.994 49.380 1.00 69.81 105 ALA A N 1
ATOM 790 C CA . ALA A 1 105 ? -7.725 14.719 49.690 1.00 69.81 105 ALA A CA 1
ATOM 791 C C . ALA A 1 105 ? -6.736 13.540 49.645 1.00 69.81 105 ALA A C 1
ATOM 793 O O . ALA A 1 105 ? -6.750 12.695 50.539 1.00 69.81 105 ALA A O 1
ATOM 794 N N . LEU A 1 106 ? -5.839 13.507 48.652 1.00 72.88 106 LEU A N 1
ATOM 795 C CA . LEU A 1 106 ? -4.797 12.480 48.562 1.00 72.88 106 LEU A CA 1
ATOM 796 C C . LEU A 1 106 ? -3.796 12.560 49.718 1.00 72.88 106 LEU A C 1
ATOM 798 O O . LEU A 1 106 ? -3.456 11.528 50.293 1.00 72.88 106 LEU A O 1
ATOM 802 N N . THR A 1 107 ? -3.354 13.762 50.094 1.00 73.81 107 THR A N 1
ATOM 803 C CA . THR A 1 107 ? -2.453 13.930 51.244 1.00 73.81 107 THR A CA 1
ATOM 804 C C . THR A 1 107 ? -3.125 13.481 52.542 1.00 73.81 107 THR A C 1
ATOM 806 O O . THR A 1 107 ? -2.516 12.744 53.311 1.00 73.81 107 THR A O 1
ATOM 809 N N . ALA A 1 108 ? -4.393 13.843 52.766 1.00 68.25 108 ALA A N 1
ATOM 810 C CA . ALA A 1 108 ? -5.140 13.413 53.949 1.00 68.25 108 ALA A CA 1
ATOM 811 C C . ALA A 1 108 ? -5.322 11.886 54.002 1.00 68.25 108 ALA A C 1
ATOM 813 O O . ALA A 1 108 ? -5.177 11.287 55.069 1.00 68.25 108 ALA A O 1
ATOM 814 N N . LEU A 1 109 ? -5.575 11.245 52.854 1.00 67.69 109 LEU A N 1
ATOM 815 C CA . LEU A 1 109 ? -5.673 9.789 52.757 1.00 67.69 109 LEU A CA 1
ATOM 816 C C . LEU A 1 109 ? -4.344 9.121 53.136 1.00 67.69 109 LEU A C 1
ATOM 818 O O . LEU A 1 109 ? -4.331 8.219 53.971 1.00 67.69 109 LEU A O 1
ATOM 822 N N . ILE A 1 110 ? -3.226 9.597 52.582 1.00 76.31 110 ILE A N 1
ATOM 823 C CA . ILE A 1 110 ? -1.891 9.044 52.855 1.00 76.31 110 ILE A CA 1
ATOM 824 C C . ILE A 1 110 ? -1.510 9.231 54.329 1.00 76.31 110 ILE A C 1
ATOM 826 O O . ILE A 1 110 ? -1.026 8.289 54.956 1.00 76.31 110 ILE A O 1
ATOM 830 N N . SER A 1 111 ? -1.786 10.400 54.913 1.00 67.75 111 SER A N 1
ATOM 831 C CA . SER A 1 111 ? -1.547 10.641 56.340 1.00 67.75 111 SER A CA 1
ATOM 832 C C . SER A 1 111 ? -2.441 9.780 57.239 1.00 67.75 111 SER A C 1
ATOM 834 O O . SER A 1 111 ? -1.971 9.301 58.267 1.00 67.75 111 SER A O 1
ATOM 836 N N . SER A 1 112 ? -3.697 9.519 56.854 1.00 63.97 112 SER A N 1
ATOM 837 C CA . SER A 1 112 ? -4.592 8.650 57.636 1.00 63.97 112 SER A CA 1
ATOM 838 C C . SER A 1 112 ? -4.096 7.202 57.705 1.00 63.97 112 SER A C 1
ATOM 840 O O . SER A 1 112 ? -4.149 6.593 58.771 1.00 63.97 112 SER A O 1
ATOM 842 N N . VAL A 1 113 ? -3.532 6.691 56.605 1.00 70.25 113 VAL A N 1
ATOM 843 C CA . VAL A 1 113 ? -2.990 5.325 56.511 1.00 70.25 113 VAL A CA 1
ATOM 844 C C . VAL A 1 113 ? -1.697 5.179 57.318 1.00 70.25 113 VAL A C 1
ATOM 846 O O . VAL A 1 113 ? -1.436 4.118 57.877 1.00 70.25 113 VAL A O 1
ATOM 849 N N . GLN A 1 114 ? -0.898 6.243 57.432 1.00 59.69 114 GLN A N 1
ATOM 850 C CA . GLN A 1 114 ? 0.315 6.246 58.257 1.00 59.69 114 GLN A CA 1
ATOM 851 C C . GLN A 1 114 ? 0.027 6.350 59.760 1.00 59.69 114 GLN A C 1
ATOM 853 O O . GLN A 1 114 ? 0.859 5.942 60.559 1.00 59.69 114 GLN A O 1
ATOM 858 N N . ASN A 1 115 ? -1.144 6.861 60.150 1.00 54.31 115 ASN A N 1
ATOM 859 C CA . ASN A 1 115 ? -1.533 7.038 61.551 1.00 54.31 115 ASN A CA 1
ATOM 860 C C . ASN A 1 115 ? -2.322 5.837 62.121 1.00 54.31 115 ASN A C 1
ATOM 862 O O . ASN A 1 115 ? -2.891 5.945 63.208 1.00 54.31 115 ASN A O 1
ATOM 866 N N . THR A 1 116 ? -2.411 4.727 61.373 1.00 55.03 116 THR A N 1
ATOM 867 C CA . THR A 1 116 ? -3.085 3.471 61.775 1.00 55.03 116 THR A CA 1
ATOM 868 C C . THR A 1 116 ? -2.132 2.277 61.969 1.00 55.03 116 THR A C 1
ATOM 870 O O . THR A 1 116 ? -2.595 1.141 62.068 1.00 55.03 116 THR A O 1
ATOM 873 N N . LEU A 1 117 ? -0.821 2.528 62.057 1.00 47.97 117 LEU A N 1
ATOM 874 C CA . LEU A 1 117 ? 0.211 1.589 62.526 1.00 47.97 117 LEU A CA 1
ATOM 875 C C . LEU A 1 117 ? 0.848 2.135 63.807 1.00 47.97 117 LEU A C 1
ATOM 877 O O . LEU A 1 117 ? 1.208 1.302 64.666 1.00 47.97 117 LEU A O 1
#

Radius of gyration: 24.98 Å; chains: 1; bounding box: 30×46×74 Å